Protein 1Q8C (pdb70)

Structure (mmCIF, N/CA/C/O backbone):
data_1Q8C
#
_entry.id   1Q8C
#
_cell.length_a   41.401
_cell.length_b   41.401
_cell.length_c   99.008
_cell.angle_alpha   90.00
_cell.angle_beta   90.00
_cell.angle_gamma   90.00
#
_symmetry.space_group_name_H-M   'P 41'
#
loop_
_entity.id
_entity.type
_entity.pdbx_description
1 polymer 'Hypothetical protein MG027'
2 non-polymer 'IODIDE ION'
3 non-polymer 'CHLORIDE ION'
4 non-polymer 'SODIUM ION'
5 water water
#
loop_
_atom_site.group_PDB
_atom_site.id
_atom_site.type_symbol
_atom_site.label_atom_id
_atom_site.label_alt_id
_atom_site.label_comp_id
_atom_site.label_asym_id
_atom_site.label_entity_id
_atom_site.label_seq_id
_atom_site.pdbx_PDB_ins_code
_atom_site.Cartn_x
_atom_site.Cartn_y
_atom_site.Cartn_z
_atom_site.occupancy
_atom_site.B_iso_or_equiv
_atom_site.auth_seq_id
_atom_site.auth_comp_id
_atom_site.auth_asym_id
_atom_site.auth_atom_id
_atom_site.pdbx_PDB_model_num
ATOM 1 N N . LEU A 1 12 ? 35.549 -8.274 67.301 1.00 44.87 12 LEU A N 1
ATOM 2 C CA . LEU A 1 12 ? 34.281 -7.666 67.776 1.00 44.44 12 LEU A CA 1
ATOM 3 C C . LEU A 1 12 ? 34.109 -6.336 67.060 1.00 44.39 12 LEU A C 1
ATOM 4 O O . LEU A 1 12 ? 35.076 -5.723 66.676 1.00 44.10 12 LEU A O 1
ATOM 9 N N . THR A 1 13 ? 32.865 -5.910 66.890 1.00 44.27 13 THR A N 1
ATOM 10 C CA . THR A 1 13 ? 32.531 -4.646 66.243 1.00 44.15 13 THR A CA 1
ATOM 11 C C . THR A 1 13 ? 32.524 -3.581 67.333 1.00 43.81 13 THR A C 1
ATOM 12 O O . THR A 1 13 ? 32.376 -3.922 68.499 1.00 43.62 13 THR A O 1
ATOM 16 N N . ARG A 1 14 ? 32.661 -2.306 66.963 1.00 43.65 14 ARG A N 1
ATOM 17 C CA . ARG A 1 14 ? 32.576 -1.216 67.937 1.00 43.49 14 ARG A CA 1
ATOM 18 C C . ARG A 1 14 ? 31.237 -1.259 68.702 1.00 43.47 14 ARG A C 1
ATOM 19 O O . ARG A 1 14 ? 31.182 -0.936 69.887 1.00 43.25 14 ARG A O 1
ATOM 27 N N . THR A 1 15 ? 30.165 -1.662 68.020 1.00 43.37 15 THR A N 1
ATOM 28 C CA . THR A 1 15 ? 28.850 -1.796 68.651 1.00 43.38 15 THR A CA 1
ATOM 29 C C . THR A 1 15 ? 28.865 -2.829 69.774 1.00 43.70 15 THR A C 1
ATOM 30 O O . THR A 1 15 ? 28.395 -2.545 70.877 1.00 43.96 15 THR A O 1
ATOM 34 N N . GLN A 1 16 ? 29.402 -4.015 69.496 1.00 43.63 16 GLN A N 1
ATOM 35 C CA . GLN A 1 16 ? 29.535 -5.057 70.517 1.00 43.83 16 GLN A CA 1
ATOM 36 C C . GLN A 1 16 ? 30.349 -4.572 71.735 1.00 44.13 16 GLN A C 1
ATOM 37 O O . GLN A 1 16 ? 30.016 -4.880 72.869 1.00 43.98 16 GLN A O 1
ATOM 43 N N . ARG A 1 17 ? 31.397 -3.792 71.484 1.00 44.18 17 ARG A N 1
ATOM 44 C CA . ARG A 1 17 ? 32.245 -3.239 72.544 1.00 44.37 17 ARG A CA 1
ATOM 45 C C . ARG A 1 17 ? 31.516 -2.220 73.400 1.00 44.09 17 ARG A C 1
ATOM 46 O O . ARG A 1 17 ? 31.710 -2.158 74.605 1.00 44.48 17 ARG A O 1
ATOM 54 N N . ARG A 1 18 ? 30.705 -1.399 72.753 1.00 44.00 18 ARG A N 1
ATOM 55 C CA . ARG A 1 18 ? 29.809 -0.502 73.446 1.00 43.59 18 ARG A CA 1
ATOM 56 C C . ARG A 1 18 ? 28.815 -1.279 74.317 1.00 43.50 18 ARG A C 1
ATOM 57 O O . ARG A 1 18 ? 28.599 -0.923 75.466 1.00 43.93 18 ARG A O 1
ATOM 65 N N . ILE A 1 19 ? 28.224 -2.347 73.794 1.00 43.36 19 ILE A N 1
ATOM 66 C CA . ILE A 1 19 ? 27.280 -3.175 74.573 1.00 43.42 19 ILE A CA 1
ATOM 67 C C . ILE A 1 19 ? 27.945 -3.707 75.851 1.00 43.27 19 ILE A C 1
ATOM 68 O O . ILE A 1 19 ? 27.353 -3.678 76.927 1.00 42.37 19 ILE A O 1
ATOM 73 N N . ALA A 1 20 ? 29.203 -4.138 75.741 1.00 43.20 20 ALA A N 1
ATOM 74 C CA . ALA A 1 20 ? 29.958 -4.610 76.899 1.00 43.45 20 ALA A CA 1
ATOM 75 C C . ALA A 1 20 ? 30.116 -3.546 78.000 1.00 43.46 20 ALA A C 1
ATOM 76 O O . ALA A 1 20 ? 30.063 -3.862 79.180 1.00 43.92 20 ALA A O 1
ATOM 78 N N . VAL A 1 21 ? 30.295 -2.287 77.627 1.00 43.67 21 VAL A N 1
ATOM 79 C CA . VAL A 1 21 ? 30.408 -1.214 78.607 1.00 43.41 21 VAL A CA 1
ATOM 80 C C . VAL A 1 21 ? 29.039 -0.953 79.245 1.00 43.78 21 VAL A C 1
ATOM 81 O O . VAL A 1 21 ? 28.902 -0.850 80.471 1.00 43.83 21 VAL A O 1
ATOM 85 N N . VAL A 1 22 ? 28.009 -0.885 78.411 1.00 43.41 22 VAL A N 1
ATOM 86 C CA . VAL A 1 22 ? 26.648 -0.672 78.889 1.00 43.33 22 VAL A CA 1
ATOM 87 C C . VAL A 1 22 ? 26.235 -1.716 79.936 1.00 43.42 22 VAL A C 1
ATOM 88 O O . VAL A 1 22 ? 25.696 -1.388 81.001 1.00 43.60 22 VAL A O 1
ATOM 92 N N . GLU A 1 23 ? 26.477 -2.980 79.635 1.00 43.51 23 GLU A N 1
ATOM 93 C CA . GLU A 1 23 ? 26.096 -4.055 80.544 1.00 44.21 23 GLU A CA 1
ATOM 94 C C . GLU A 1 23 ? 26.862 -3.915 81.855 1.00 43.84 23 GLU A C 1
ATOM 95 O O . GLU A 1 23 ? 26.305 -4.113 82.925 1.00 43.80 23 GLU A O 1
ATOM 101 N N . PHE A 1 24 ? 28.131 -3.536 81.750 1.00 43.71 24 PHE A N 1
ATOM 102 C CA . PHE A 1 24 ? 28.973 -3.314 82.926 1.00 43.59 24 PHE A CA 1
ATOM 103 C C . PHE A 1 24 ? 28.416 -2.194 83.828 1.00 43.89 24 PHE A C 1
ATOM 104 O O . PHE A 1 24 ? 28.200 -2.386 85.028 1.00 43.83 24 PHE A O 1
ATOM 112 N N . ILE A 1 25 ? 28.187 -1.030 83.222 1.00 44.03 25 ILE A N 1
ATOM 113 C CA . ILE A 1 25 ? 27.678 0.141 83.915 1.00 44.1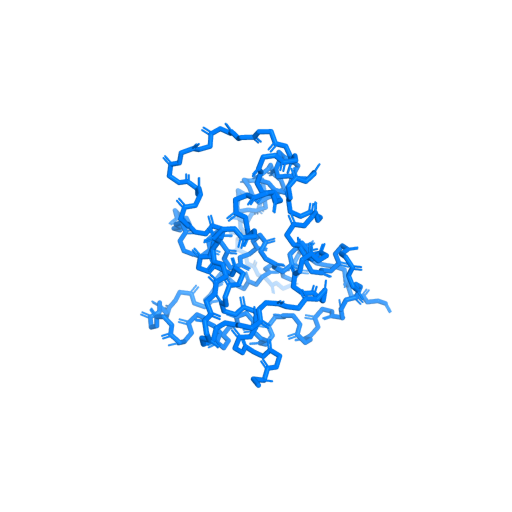4 25 ILE A CA 1
ATOM 114 C C . ILE A 1 25 ? 26.362 -0.276 84.585 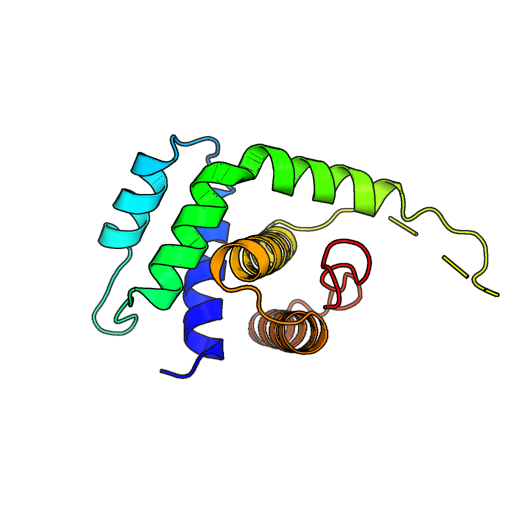1.00 44.06 25 ILE A C 1
ATOM 115 O O . ILE A 1 25 ? 26.184 -0.072 85.779 1.00 44.40 25 ILE A O 1
ATOM 120 N N . PHE A 1 26 ? 25.482 -0.915 83.815 1.00 43.82 26 PHE A N 1
ATOM 121 C CA . PHE A 1 26 ? 24.187 -1.396 84.297 1.00 43.84 26 PHE A CA 1
ATOM 122 C C . PHE A 1 26 ? 24.289 -2.182 85.596 1.00 43.95 26 PHE A C 1
ATOM 123 O O . PHE A 1 26 ? 23.474 -1.983 86.500 1.00 43.34 26 PHE A O 1
ATOM 131 N N . SER A 1 27 ? 25.267 -3.092 85.656 1.00 44.04 27 SER A N 1
ATOM 132 C CA . SER A 1 27 ? 25.447 -3.985 86.796 1.00 44.01 27 SER A CA 1
ATOM 133 C C . SER A 1 27 ? 25.898 -3.231 88.030 1.00 44.19 27 SER A C 1
ATOM 134 O O . SER A 1 27 ? 25.684 -3.701 89.148 1.00 44.44 27 SER A O 1
ATOM 137 N N . LEU A 1 28 ? 26.522 -2.073 87.817 1.00 44.00 28 LEU A N 1
ATOM 138 C CA . LEU A 1 28 ? 27.009 -1.206 88.880 1.00 44.00 28 LEU A CA 1
ATOM 139 C C . LEU A 1 28 ? 25.945 -0.257 89.423 1.00 44.28 28 LEU A C 1
ATOM 140 O O . LEU A 1 28 ? 26.017 0.151 90.592 1.00 43.54 28 LEU A O 1
ATOM 145 N N . LEU A 1 29 ? 24.959 0.117 88.603 1.00 44.25 29 LEU A N 1
ATOM 146 C CA . LEU A 1 29 ? 23.997 1.127 89.057 1.00 44.28 29 LEU A CA 1
ATOM 147 C C . LEU A 1 29 ? 23.114 0.676 90.215 1.00 44.09 29 LEU A C 1
ATOM 148 O O . LEU A 1 29 ? 22.501 1.504 90.863 1.00 44.47 29 LEU A O 1
ATOM 153 N N . PHE A 1 30 ? 23.078 -0.623 90.489 1.00 44.12 30 PHE A N 1
ATOM 154 C CA . PHE A 1 30 ? 22.307 -1.173 91.592 1.00 44.37 30 PHE A CA 1
ATOM 155 C C . PHE A 1 30 ? 22.982 -0.964 92.953 1.00 44.48 30 PHE A C 1
ATOM 156 O O . PHE A 1 30 ? 22.334 -1.082 93.988 1.00 44.70 30 PHE A O 1
ATOM 164 N N . PHE A 1 31 ? 24.279 -0.669 92.942 1.00 44.81 31 PHE A N 1
ATOM 165 C CA . PHE A 1 31 ? 25.122 -0.654 94.138 1.00 45.14 31 PHE A CA 1
ATOM 166 C C . PHE A 1 31 ? 26.064 0.556 94.224 1.00 45.72 31 PHE A C 1
ATOM 167 O O . PHE A 1 31 ? 27.214 0.441 94.702 1.00 46.17 31 PHE A O 1
ATOM 175 N N . LEU A 1 32 ? 25.625 1.716 93.761 1.00 45.89 32 LEU A N 1
ATOM 176 C CA . LEU A 1 32 ? 26.555 2.843 93.743 1.00 46.12 32 LEU A CA 1
ATOM 177 C C . LEU A 1 32 ? 26.576 3.518 95.119 1.00 45.86 32 LEU A C 1
ATOM 178 O O . LEU A 1 32 ? 25.677 3.284 95.928 1.00 46.29 32 LEU A O 1
ATOM 183 N N . PRO A 1 33 ? 27.594 4.318 95.439 1.00 45.48 33 PRO A N 1
ATOM 184 C CA . PRO A 1 33 ? 28.753 4.678 94.615 1.00 45.14 33 PRO A CA 1
ATOM 185 C C . PRO A 1 33 ? 29.955 3.822 94.967 1.00 44.79 33 PRO A C 1
ATOM 186 O O . PRO A 1 33 ? 29.992 3.276 96.076 1.00 44.17 33 PRO A O 1
ATOM 190 N N . LYS A 1 34 ? 30.911 3.727 94.040 1.00 44.33 34 LYS A N 1
ATOM 191 C CA . LYS A 1 34 ? 32.181 3.043 94.254 1.00 43.87 34 LYS A CA 1
ATOM 192 C C . LYS A 1 34 ? 33.248 4.041 93.884 1.00 43.58 34 LYS A C 1
ATOM 193 O O . LYS A 1 34 ? 33.011 4.897 93.038 1.00 43.40 34 LYS A O 1
ATOM 199 N N . GLU A 1 35 ? 34.432 3.922 94.475 1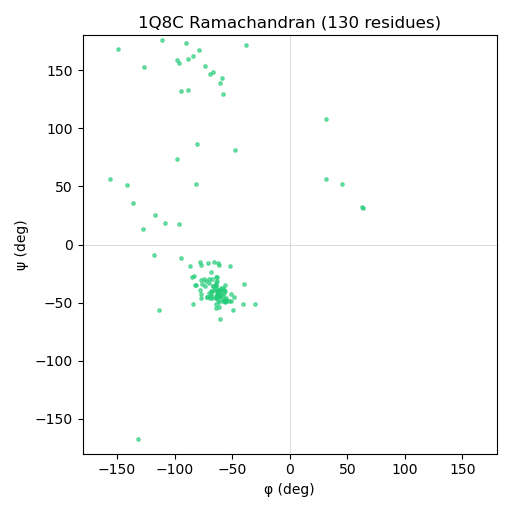.00 43.48 35 GLU A N 1
ATOM 200 C CA . GLU A 1 35 ? 35.531 4.811 94.120 1.00 43.58 35 GLU A CA 1
ATOM 201 C C . GLU A 1 35 ? 35.973 4.538 92.667 1.00 43.16 35 GLU A C 1
ATOM 202 O O . GLU A 1 35 ? 35.893 3.409 92.187 1.00 42.75 35 GLU A O 1
ATOM 208 N N . ALA A 1 36 ? 36.436 5.587 91.988 1.00 43.09 36 ALA A N 1
ATOM 209 C CA . ALA A 1 36 ? 36.832 5.527 90.576 1.00 43.21 36 ALA A CA 1
ATOM 210 C C . ALA A 1 36 ? 37.797 4.399 90.227 1.00 43.08 36 ALA A C 1
ATOM 211 O O . ALA A 1 36 ? 37.571 3.666 89.253 1.00 42.46 36 ALA A O 1
ATOM 213 N N . GLU A 1 37 ? 38.869 4.243 91.004 1.00 42.78 37 GLU A N 1
ATOM 214 C CA . GLU A 1 37 ? 39.845 3.209 90.679 1.00 43.53 37 GLU A CA 1
ATOM 215 C C . GLU A 1 37 ? 39.280 1.810 90.936 1.00 43.37 37 GLU A C 1
ATOM 216 O O . GLU A 1 37 ? 39.609 0.873 90.236 1.00 43.48 37 GLU A O 1
ATOM 222 N N . VAL A 1 38 ? 38.377 1.699 91.900 1.00 43.30 38 VAL A N 1
ATOM 223 C CA . VAL A 1 38 ? 37.682 0.450 92.159 1.00 42.83 38 VAL A CA 1
ATOM 224 C C . VAL A 1 38 ? 36.851 0.002 90.939 1.00 42.76 38 VAL A C 1
ATOM 225 O O . VAL A 1 38 ? 36.919 -1.156 90.570 1.00 42.11 38 VAL A O 1
ATOM 229 N N . ILE A 1 39 ? 36.113 0.914 90.303 1.00 42.93 39 ILE A N 1
ATOM 230 C CA . ILE A 1 39 ? 35.306 0.581 89.133 1.00 43.24 39 ILE A CA 1
ATOM 231 C C . ILE A 1 39 ? 36.199 0.146 87.970 1.00 43.65 39 ILE A C 1
ATOM 232 O O . ILE A 1 39 ? 35.909 -0.845 87.280 1.00 43.74 39 ILE A O 1
ATOM 237 N N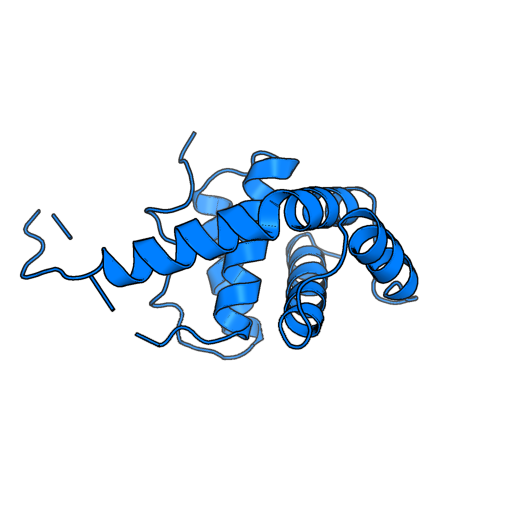 . GLN A 1 40 ? 37.265 0.921 87.749 1.00 43.69 40 GLN A N 1
ATOM 238 C CA . GLN A 1 40 ? 38.297 0.600 86.769 1.00 43.80 40 GLN A CA 1
ATOM 239 C C . GLN A 1 40 ? 38.887 -0.798 87.029 1.00 44.11 40 GLN A C 1
ATOM 240 O O . GLN A 1 40 ? 39.029 -1.551 86.092 1.00 45.08 40 GLN A O 1
ATOM 246 N N . ALA A 1 41 ? 39.223 -1.157 88.275 1.00 44.52 41 ALA A N 1
ATOM 247 C CA . ALA A 1 41 ? 39.698 -2.525 88.586 1.00 44.12 41 ALA A CA 1
ATOM 248 C C . ALA A 1 41 ? 38.600 -3.603 88.477 1.00 44.06 41 ALA A C 1
ATOM 249 O O . ALA A 1 41 ? 38.901 -4.741 88.092 1.00 43.84 41 ALA A O 1
ATOM 251 N N . ASP A 1 42 ? 37.344 -3.256 88.795 1.00 43.68 42 ASP A N 1
ATOM 252 C CA . ASP A 1 42 ? 36.189 -4.164 88.623 1.00 43.71 42 ASP A CA 1
ATOM 253 C C . ASP A 1 42 ? 36.015 -4.510 87.124 1.00 43.46 42 ASP A C 1
ATOM 254 O O . ASP A 1 42 ? 35.675 -5.636 86.777 1.00 43.35 42 ASP A O 1
ATOM 259 N N . PHE A 1 43 ? 36.231 -3.517 86.263 1.00 43.45 43 PHE A N 1
ATOM 260 C CA . PHE A 1 43 ? 36.186 -3.694 84.808 1.00 43.90 43 PHE A CA 1
ATOM 261 C C . PHE A 1 43 ? 37.195 -4.712 84.337 1.00 44.03 43 PHE A C 1
ATOM 262 O O . PHE A 1 43 ? 36.884 -5.491 83.464 1.00 44.97 43 PHE A O 1
ATOM 270 N N . LEU A 1 44 ? 38.396 -4.721 84.906 1.00 44.08 44 LEU A N 1
ATOM 271 C CA . LEU A 1 44 ? 39.355 -5.760 84.579 1.00 44.07 44 LEU A CA 1
ATOM 272 C C . LEU A 1 44 ? 38.869 -7.173 84.931 1.00 44.07 44 LEU A C 1
ATOM 273 O O . LEU A 1 44 ? 39.084 -8.096 84.134 1.00 44.23 44 LEU A O 1
ATOM 278 N N . GLU A 1 45 ? 38.238 -7.351 86.101 1.00 43.63 45 GLU A N 1
ATOM 279 C CA . GLU A 1 45 ? 37.717 -8.670 86.525 1.00 43.73 45 GLU A CA 1
ATOM 280 C C . GLU A 1 45 ? 36.497 -9.111 85.719 1.00 43.65 45 GLU A C 1
ATOM 281 O O . GLU A 1 45 ? 36.095 -10.281 85.774 1.00 43.39 45 GLU A O 1
ATOM 287 N N . TYR A 1 46 ? 35.903 -8.145 85.024 1.00 43.48 46 TYR A N 1
ATOM 288 C CA . TYR A 1 46 ? 34.732 -8.328 84.167 1.00 43.50 46 TYR A CA 1
ATOM 289 C C . TYR A 1 46 ? 35.102 -8.958 82.807 1.00 43.42 46 TYR A C 1
ATOM 290 O O . TYR A 1 46 ? 34.232 -9.401 82.074 1.00 43.46 46 TYR A O 1
ATOM 299 N N . ASP A 1 47 ? 36.395 -8.957 82.483 1.00 43.16 47 ASP A N 1
ATOM 300 C CA . ASP A 1 47 ? 36.914 -9.439 81.210 1.00 43.43 47 ASP A CA 1
ATOM 301 C C . ASP A 1 47 ? 36.775 -10.950 81.108 1.00 43.37 47 ASP A C 1
ATOM 302 O O . ASP A 1 47 ? 36.868 -11.661 82.119 1.00 43.55 47 ASP A O 1
ATOM 307 N N . THR A 1 48 ? 36.541 -11.410 79.877 1.00 43.76 48 THR A N 1
ATOM 308 C CA . THR A 1 48 ? 36.430 -12.827 79.523 1.00 43.55 48 THR A CA 1
ATOM 309 C C . THR A 1 48 ? 36.900 -13.090 78.100 1.00 43.66 48 THR A C 1
ATOM 310 O O . THR A 1 48 ? 37.083 -12.182 77.312 1.00 43.59 48 THR A O 1
ATOM 314 N N . LYS A 1 49 ? 37.055 -14.373 77.797 1.00 43.86 49 LYS A N 1
ATOM 315 C CA . LYS A 1 49 ? 37.352 -14.887 76.474 1.00 44.01 49 LYS A CA 1
ATOM 316 C C . LYS A 1 49 ? 36.562 -14.145 75.397 1.00 44.08 49 LYS A C 1
ATOM 317 O O . LYS A 1 49 ? 37.133 -13.657 74.425 1.00 44.39 49 LYS A O 1
ATOM 323 N N . GLU A 1 50 ? 35.255 -14.028 75.575 1.00 44.03 50 GLU A N 1
ATOM 324 C CA . GLU A 1 50 ? 34.411 -13.393 74.567 1.00 44.43 50 GLU A CA 1
ATOM 325 C C . GLU A 1 50 ? 34.518 -11.875 74.504 1.00 44.47 50 GLU A C 1
ATOM 326 O O . GLU A 1 50 ? 34.333 -11.289 73.440 1.00 44.08 50 GLU A O 1
ATOM 332 N N . ARG A 1 51 ? 34.811 -11.236 75.644 1.00 44.41 51 ARG A N 1
ATOM 333 C CA . ARG A 1 51 ? 34.789 -9.762 75.682 1.00 44.32 51 ARG A CA 1
ATOM 334 C C . ARG A 1 51 ? 36.083 -9.140 75.159 1.00 44.20 51 ARG A C 1
ATOM 335 O O . ARG A 1 51 ? 36.055 -8.084 74.517 1.00 44.44 51 ARG A O 1
ATOM 343 N N . GLN A 1 52 ? 37.209 -9.798 75.415 1.00 44.01 52 GLN A N 1
ATOM 344 C CA . GLN A 1 52 ? 38.492 -9.349 74.901 1.00 43.99 52 GLN A CA 1
ATOM 345 C C . GLN A 1 52 ? 38.604 -7.845 75.111 1.00 43.80 52 GLN A C 1
ATOM 346 O O . GLN A 1 52 ? 38.872 -7.106 74.168 1.00 43.30 52 GLN A O 1
ATOM 352 N N . LEU A 1 53 ? 38.374 -7.397 76.346 1.00 43.40 53 LEU A N 1
ATOM 353 C CA . LEU A 1 53 ? 38.269 -5.973 76.634 1.00 43.70 53 LEU A CA 1
ATOM 354 C C . LEU A 1 53 ? 39.520 -5.252 76.227 1.00 43.80 53 LEU A C 1
ATOM 355 O O . LEU A 1 53 ? 40.593 -5.643 76.653 1.00 43.84 53 LEU A O 1
ATOM 360 N N . ASN A 1 54 ? 39.387 -4.167 75.462 1.00 43.57 54 ASN A N 1
ATOM 361 C CA . ASN A 1 54 ? 40.553 -3.449 74.954 1.00 43.70 54 ASN A CA 1
ATOM 362 C C . ASN A 1 54 ? 40.702 -2.075 75.594 1.00 43.77 54 ASN A C 1
ATOM 363 O O . ASN A 1 54 ? 39.860 -1.661 76.415 1.00 43.51 54 ASN A O 1
ATOM 368 N N . GLU A 1 55 ? 41.782 -1.382 75.255 1.00 43.45 55 GLU A N 1
ATOM 369 C CA . GLU A 1 55 ? 42.046 -0.069 75.833 1.00 43.72 55 GLU A CA 1
ATOM 370 C C . GLU A 1 55 ? 40.964 0.958 75.435 1.00 43.50 55 GLU A C 1
ATOM 371 O O . GLU A 1 55 ? 40.645 1.821 76.226 1.00 43.48 55 GLU A O 1
ATOM 377 N N . TRP A 1 56 ? 40.375 0.839 74.249 1.00 43.34 56 TRP A N 1
ATOM 378 C CA . TRP A 1 56 ? 39.307 1.757 73.830 1.00 43.52 56 TRP A CA 1
ATOM 379 C C . TRP A 1 56 ? 38.137 1.740 74.857 1.00 43.61 56 TRP A C 1
ATOM 380 O O . TRP A 1 56 ? 37.682 2.771 75.303 1.00 43.41 56 TRP A O 1
ATOM 391 N N . GLN A 1 57 ? 37.691 0.553 75.244 1.00 43.49 57 GLN A N 1
ATOM 392 C CA . GLN A 1 57 ? 36.601 0.360 76.205 1.00 43.50 57 GLN A CA 1
ATOM 393 C C . GLN A 1 57 ? 36.992 0.810 77.639 1.00 43.70 57 GLN A C 1
ATOM 394 O O . GLN A 1 57 ? 36.184 1.371 78.369 1.00 44.03 57 GLN A O 1
ATOM 400 N N . LYS A 1 58 ? 38.228 0.514 78.023 1.00 43.64 58 LYS A N 1
ATOM 401 C CA . LYS A 1 58 ? 38.781 0.878 79.326 1.00 44.03 58 LYS A CA 1
ATOM 402 C C . LYS A 1 58 ? 38.877 2.384 79.493 1.00 43.93 58 LYS A C 1
ATOM 403 O O . LYS A 1 58 ? 38.813 2.891 80.620 1.00 44.32 58 LYS A O 1
ATOM 409 N N . LEU A 1 59 ? 39.025 3.104 78.386 1.00 43.68 59 LEU A N 1
ATOM 410 C CA . LEU A 1 59 ? 39.093 4.570 78.473 1.00 43.94 59 LEU A CA 1
ATOM 411 C C . LEU A 1 59 ? 37.684 5.138 78.702 1.00 43.93 59 LEU A C 1
ATOM 412 O O . LEU A 1 59 ? 37.536 6.133 79.396 1.00 43.87 59 LEU A O 1
ATOM 417 N N . ILE A 1 60 ? 36.664 4.501 78.135 1.00 43.56 60 ILE A N 1
ATOM 418 C CA . ILE A 1 60 ? 35.262 4.899 78.369 1.00 43.56 60 ILE A CA 1
ATOM 419 C C . ILE A 1 60 ? 34.905 4.693 79.848 1.00 43.70 60 ILE A C 1
ATOM 420 O O . ILE A 1 60 ? 34.301 5.553 80.476 1.00 44.20 60 ILE A O 1
ATOM 425 N N . VAL A 1 61 ? 35.274 3.539 80.388 1.00 43.86 61 VAL A N 1
ATOM 426 C CA . VAL A 1 61 ? 34.960 3.183 81.766 1.00 43.85 61 VAL A CA 1
ATOM 427 C C . VAL A 1 61 ? 35.706 4.072 82.761 1.00 43.63 61 VAL A C 1
ATOM 428 O O . VAL A 1 61 ? 35.237 4.332 83.863 1.00 43.62 61 VAL A O 1
ATOM 432 N N . LYS A 1 62 ? 36.867 4.539 82.352 1.00 43.72 62 LYS A N 1
ATOM 433 C CA . LYS A 1 62 ? 37.663 5.442 83.141 1.00 44.07 62 LYS A CA 1
ATOM 434 C C . LYS A 1 62 ? 36.969 6.821 83.211 1.00 43.94 62 LYS A C 1
ATOM 435 O O . LYS A 1 62 ? 36.878 7.409 84.283 1.00 44.42 62 LYS A O 1
ATOM 441 N N . ALA A 1 63 ? 36.493 7.325 82.081 1.00 43.54 63 ALA A N 1
ATOM 442 C CA . ALA A 1 63 ? 35.765 8.588 82.038 1.00 43.04 63 ALA A CA 1
ATOM 443 C C . ALA A 1 63 ? 34.478 8.482 82.871 1.00 42.94 63 ALA A C 1
ATOM 444 O O . ALA A 1 63 ? 34.140 9.403 83.626 1.00 42.52 63 ALA A O 1
ATOM 446 N N . PHE A 1 64 ? 33.779 7.353 82.734 1.00 42.83 64 PHE A N 1
ATOM 447 C CA . PHE A 1 64 ? 32.568 7.039 83.514 1.00 43.07 64 PHE A CA 1
ATOM 448 C C . PHE A 1 64 ? 32.844 7.059 85.033 1.00 43.26 64 PHE A C 1
ATOM 449 O O . PHE A 1 64 ? 32.084 7.640 85.806 1.00 42.80 64 PHE A O 1
ATOM 457 N N . SER A 1 65 ? 33.930 6.385 85.438 1.00 43.42 65 SER A N 1
ATOM 458 C CA . SER A 1 65 ? 34.291 6.232 86.846 1.00 43.32 65 SER A CA 1
ATOM 459 C C . SER A 1 65 ? 34.594 7.571 87.507 1.00 43.34 65 SER A C 1
ATOM 460 O O . SER A 1 65 ? 34.347 7.746 88.685 1.00 43.20 65 SER A O 1
ATOM 463 N N . GLU A 1 66 ? 35.110 8.507 86.734 1.00 43.36 66 GLU A N 1
ATOM 464 C CA . GLU A 1 66 ? 35.561 9.774 87.250 1.00 43.68 66 GLU A CA 1
ATOM 465 C C . GLU A 1 66 ? 34.504 10.885 87.157 1.00 43.63 66 GLU A C 1
ATOM 466 O O . GLU A 1 66 ? 34.642 11.933 87.797 1.00 43.24 66 GLU A O 1
ATOM 472 N N . ASN A 1 67 ? 33.423 10.639 86.423 1.00 43.54 67 ASN A N 1
ATOM 473 C CA . ASN A 1 67 ? 32.412 11.667 86.218 1.00 43.76 67 ASN A CA 1
ATOM 474 C C . ASN A 1 67 ? 31.002 11.231 86.558 1.00 43.94 67 ASN A C 1
ATOM 475 O O . ASN A 1 67 ? 30.056 11.914 86.212 1.00 43.66 67 ASN A O 1
ATOM 480 N N . ILE A 1 68 ? 30.843 10.106 87.244 1.00 44.47 68 ILE A N 1
ATOM 481 C CA . ILE A 1 68 ? 29.503 9.551 87.403 1.00 44.81 68 ILE A CA 1
ATOM 482 C C . ILE A 1 68 ? 28.546 10.503 88.166 1.00 44.55 68 ILE A C 1
ATOM 483 O O . ILE A 1 68 ? 27.385 10.663 87.782 1.00 44.44 68 ILE A O 1
ATOM 488 N N . PHE A 1 69 ? 29.040 11.168 89.205 1.00 44.24 69 PHE A N 1
ATOM 489 C CA . PHE A 1 69 ? 28.206 12.109 89.939 1.00 43.92 69 PHE A CA 1
ATOM 490 C C . PHE A 1 69 ? 27.657 13.218 89.028 1.00 43.72 69 PHE A C 1
ATOM 491 O O . PHE A 1 69 ? 26.481 13.549 89.106 1.00 43.33 69 PHE A O 1
ATOM 499 N N . SER A 1 70 ? 28.490 13.778 88.161 1.00 43.50 70 SER A N 1
ATOM 500 C CA . SER A 1 70 ? 28.049 14.859 87.279 1.00 43.74 70 SER A CA 1
ATOM 501 C C . SER A 1 70 ? 27.127 14.375 86.179 1.00 43.71 70 SER A C 1
ATOM 502 O O . SER A 1 70 ? 26.131 15.014 85.879 1.00 43.47 70 SER A O 1
ATOM 505 N N . PHE A 1 71 ? 27.502 13.272 85.541 1.00 43.70 71 PHE A N 1
ATOM 506 C CA . PHE A 1 71 ? 26.676 12.672 84.495 1.00 43.79 71 PHE A CA 1
ATOM 507 C C . PHE A 1 71 ? 25.279 12.364 85.050 1.00 43.93 71 PHE A C 1
ATOM 508 O O . PHE A 1 71 ? 24.277 12.720 84.452 1.00 44.04 71 PHE A O 1
ATOM 516 N N . GLN A 1 72 ? 25.219 11.728 86.211 1.00 44.21 72 GLN A N 1
ATOM 517 C CA . GLN A 1 72 ? 23.942 11.374 86.823 1.00 44.53 72 GLN A CA 1
ATOM 518 C C . GLN A 1 72 ? 23.109 12.620 87.102 1.00 44.48 72 GLN A C 1
ATOM 519 O O . GLN A 1 72 ? 21.902 12.607 86.921 1.00 44.81 72 GLN A O 1
ATOM 525 N N . LYS A 1 73 ? 23.757 13.693 87.543 1.00 44.38 73 LYS A N 1
ATOM 526 C CA . LYS A 1 73 ? 23.076 14.966 87.749 1.00 44.31 73 LYS A CA 1
ATOM 527 C C . LYS A 1 73 ? 22.542 15.533 86.439 1.00 44.33 73 LYS A C 1
ATOM 528 O O . LYS A 1 73 ? 21.351 15.836 86.343 1.00 44.61 73 LYS A O 1
ATOM 534 N N . LYS A 1 74 ? 23.413 15.684 85.442 1.00 44.23 74 LYS A N 1
ATOM 535 C CA . LYS A 1 74 ? 23.017 16.215 84.131 1.00 44.31 74 LYS A CA 1
ATOM 536 C C . LYS A 1 74 ? 21.807 15.479 83.563 1.00 44.42 74 LYS A C 1
ATOM 537 O O . LYS A 1 74 ? 20.895 16.095 83.018 1.00 44.75 74 LYS A O 1
ATOM 543 N N . ILE A 1 75 ? 21.810 14.159 83.694 1.00 44.66 75 ILE A N 1
ATOM 544 C CA . ILE A 1 75 ? 20.661 13.350 83.315 1.00 44.71 75 ILE A CA 1
ATOM 545 C C . ILE A 1 75 ? 19.433 13.762 84.145 1.00 44.83 75 ILE A C 1
ATOM 546 O O . ILE A 1 75 ? 18.462 14.262 83.596 1.00 44.98 75 ILE A O 1
ATOM 551 N N . GLU A 1 76 ? 19.489 13.557 85.460 1.00 44.88 76 GLU A N 1
ATOM 552 C CA . GLU A 1 76 ? 18.438 13.980 86.391 1.00 44.95 76 GLU A CA 1
ATOM 553 C C . GLU A 1 76 ? 17.707 15.238 85.911 1.00 44.95 76 GLU A C 1
ATOM 554 O O . GLU A 1 76 ? 16.471 15.263 85.825 1.00 45.36 76 GLU A O 1
ATOM 560 N N . GLU A 1 77 ? 18.474 16.274 85.577 1.00 44.84 77 GLU A N 1
ATOM 561 C CA . GLU A 1 77 ? 17.912 17.598 85.286 1.00 44.64 77 GLU A CA 1
ATOM 562 C C . GLU A 1 77 ? 17.467 17.827 83.835 1.00 44.48 77 GLU A C 1
AT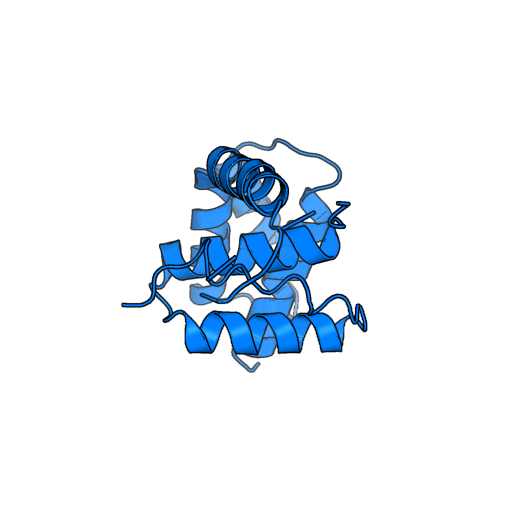OM 563 O O . GLU A 1 77 ? 16.712 18.765 83.562 1.00 44.27 77 GLU A O 1
ATOM 569 N N . GLN A 1 78 ? 17.950 17.008 82.905 1.00 44.26 78 GLN A N 1
ATOM 570 C CA . GLN A 1 78 ? 17.547 17.153 81.517 1.00 44.30 78 GLN A CA 1
ATOM 571 C C . GLN A 1 78 ? 16.151 16.585 81.331 1.00 44.49 78 GLN A C 1
ATOM 572 O O . GLN A 1 78 ? 15.287 17.224 80.711 1.00 44.21 78 GLN A O 1
ATOM 578 N N . GLN A 1 79 ? 15.933 15.393 81.887 1.00 44.52 79 GLN A N 1
ATOM 579 C CA . GLN A 1 79 ? 14.607 14.786 81.916 1.00 44.72 79 GLN A CA 1
ATOM 580 C C . GLN A 1 79 ? 13.590 15.795 82.424 1.00 44.49 79 GLN A C 1
ATOM 581 O O . GLN A 1 79 ? 12.612 16.068 81.736 1.00 45.05 79 GLN A O 1
ATOM 587 N N . LEU A 1 80 ? 13.827 16.347 83.618 1.00 44.37 80 LEU A N 1
ATOM 588 C CA . LEU A 1 80 ? 12.917 17.346 84.207 1.00 44.45 80 LEU A CA 1
ATOM 589 C C . LEU A 1 80 ? 12.702 18.527 83.267 1.00 44.40 80 LEU A C 1
ATOM 590 O O . LEU A 1 80 ? 11.566 18.951 83.031 1.00 44.39 80 LEU A O 1
ATOM 595 N N . LYS A 1 81 ? 13.810 19.040 82.730 1.00 44.42 81 LYS A N 1
ATOM 596 C CA . LYS A 1 81 ? 13.802 20.199 81.848 1.00 44.44 81 LYS A CA 1
ATOM 597 C C . LYS A 1 81 ? 13.007 19.918 80.567 1.00 44.62 81 LYS A C 1
ATOM 598 O O . LYS A 1 81 ? 12.619 20.851 79.840 1.00 44.65 81 LYS A O 1
ATOM 604 N N . ASN A 1 82 ? 12.754 18.631 80.307 1.00 44.61 82 ASN A N 1
ATOM 605 C CA . ASN A 1 82 ? 11.815 18.224 79.267 1.00 44.74 82 ASN A CA 1
ATOM 606 C C . ASN A 1 82 ? 10.390 18.352 79.847 1.00 44.80 82 ASN A C 1
ATOM 607 O O . ASN A 1 82 ? 9.840 17.390 80.406 1.00 44.94 82 ASN A O 1
ATOM 612 N N . GLN A 1 83 ? 9.827 19.561 79.743 1.00 44.81 83 GLN A N 1
ATOM 613 C CA . GLN A 1 83 ? 8.476 19.883 80.239 1.00 44.85 83 GLN A CA 1
ATOM 614 C C . GLN A 1 83 ? 7.766 20.833 79.274 1.00 44.93 83 GLN A C 1
ATOM 615 O O . GLN A 1 83 ? 7.223 21.863 79.685 1.00 44.91 83 GLN A O 1
ATOM 621 N N . LEU A 1 84 ? 7.760 20.454 77.995 1.00 45.12 84 LEU A N 1
ATOM 622 C CA . LEU A 1 84 ? 7.298 21.313 76.899 1.00 45.14 84 LEU A CA 1
ATOM 623 C C . LEU A 1 84 ? 5.786 21.392 76.744 1.00 45.35 84 LEU A C 1
ATOM 624 O O . LEU A 1 84 ? 5.050 20.594 77.331 1.00 45.66 84 LEU A O 1
ATOM 629 N N . GLU A 1 85 ? 5.351 22.366 75.932 1.00 45.45 85 GLU A N 1
ATOM 630 C CA . GLU A 1 85 ? 3.941 22.649 75.642 1.00 45.36 85 GLU A CA 1
ATOM 631 C C . GLU A 1 85 ? 3.598 22.352 74.166 1.00 45.54 85 GLU A C 1
ATOM 632 O O . GLU A 1 85 ? 2.650 21.609 73.860 1.00 45.75 85 GLU A O 1
ATOM 638 N N . ILE A 1 86 ? 4.349 22.999 73.271 1.00 45.51 86 ILE A N 1
ATOM 639 C CA . ILE A 1 86 ? 4.258 22.810 71.812 1.00 45.31 86 ILE A CA 1
ATOM 640 C C . ILE A 1 86 ? 5.708 22.628 71.340 1.00 45.24 86 ILE A C 1
ATOM 641 O O . ILE A 1 86 ? 6.589 22.413 72.173 1.00 45.07 86 ILE A O 1
ATOM 646 N N . GLN A 1 87 ? 5.969 22.697 70.031 1.00 45.23 87 GLN A N 1
ATOM 647 C CA . GLN A 1 87 ? 7.358 22.646 69.536 1.00 45.00 87 GLN A CA 1
ATOM 648 C C . GLN A 1 87 ? 7.573 23.292 68.157 1.00 45.02 87 GLN A C 1
ATOM 649 O O . GLN A 1 87 ? 8.102 22.659 67.232 1.00 45.05 87 GLN A O 1
ATOM 655 N N . THR A 1 88 ? 7.190 24.567 68.054 1.00 44.86 88 THR A N 1
ATOM 656 C CA . THR A 1 88 ? 7.382 25.362 66.842 1.00 44.72 88 THR A CA 1
ATOM 657 C C . THR A 1 88 ? 8.488 26.406 67.061 1.00 44.74 88 THR A C 1
ATOM 658 O O . THR A 1 88 ? 9.677 26.052 67.221 1.00 44.56 88 THR A O 1
ATOM 662 N N . LYS A 1 97 ? 9.854 8.608 83.994 1.00 45.14 97 LYS A N 1
ATOM 663 C CA . LYS A 1 97 ? 10.587 7.635 84.804 1.00 45.26 97 LYS A CA 1
ATOM 664 C C . LYS A 1 97 ? 11.558 6.813 83.949 1.00 45.20 97 LYS A C 1
ATOM 665 O O . LYS A 1 97 ? 11.247 5.690 83.542 1.00 45.43 97 LYS A O 1
ATOM 671 N N . ILE A 1 98 ? 12.728 7.388 83.677 1.00 45.13 98 ILE A N 1
ATOM 672 C CA . ILE A 1 98 ? 13.794 6.703 82.932 1.00 45.02 98 ILE A CA 1
ATOM 673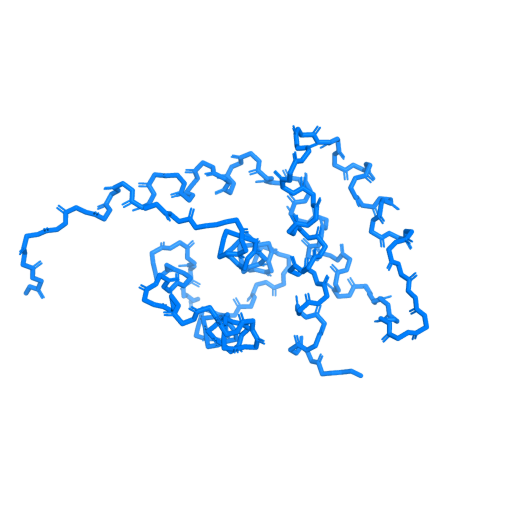 C C . ILE A 1 98 ? 14.240 5.446 83.689 1.00 44.84 98 ILE A C 1
ATOM 674 O O . ILE A 1 98 ? 14.348 5.472 84.916 1.00 44.75 98 ILE A O 1
ATOM 679 N N . ASP A 1 99 ? 14.480 4.347 82.972 1.00 44.53 99 ASP A N 1
ATOM 680 C CA . ASP A 1 99 ? 14.873 3.093 83.637 1.00 44.50 99 ASP A CA 1
ATOM 681 C C . ASP A 1 99 ? 16.402 3.001 83.774 1.00 44.08 99 ASP A C 1
ATOM 682 O O . ASP A 1 99 ? 17.123 3.859 83.273 1.00 43.70 99 ASP A O 1
ATOM 687 N N . LEU A 1 100 ? 16.888 1.986 84.478 1.00 43.87 100 LEU A N 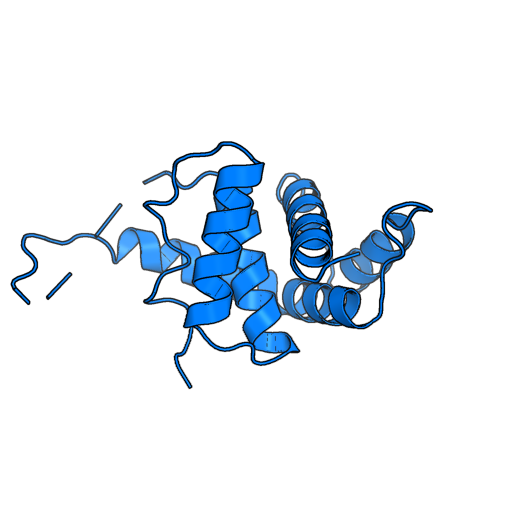1
ATOM 688 C CA . LEU A 1 100 ? 18.323 1.862 84.722 1.00 43.90 100 LEU A CA 1
ATOM 689 C C . LEU A 1 100 ? 19.133 1.348 83.541 1.00 43.73 100 LEU A C 1
ATOM 690 O O . LEU A 1 100 ? 20.304 1.675 83.419 1.00 43.95 100 LEU A O 1
ATOM 695 N N . LEU A 1 101 ? 18.545 0.513 82.697 1.00 43.78 101 LEU A N 1
ATOM 696 C CA . LEU A 1 101 ? 19.227 0.110 81.479 1.00 43.79 101 LEU A CA 1
ATOM 697 C C . LEU A 1 101 ? 19.334 1.308 80.559 1.00 43.69 101 LEU A C 1
ATOM 698 O O . LEU A 1 101 ? 20.387 1.554 80.009 1.00 43.64 101 LEU A O 1
ATOM 703 N N . THR A 1 102 ? 18.256 2.069 80.411 1.00 43.63 102 THR A N 1
ATOM 704 C CA . THR A 1 102 ? 18.278 3.257 79.554 1.00 43.61 102 THR A CA 1
ATOM 705 C C . THR A 1 102 ? 19.243 4.280 80.114 1.00 43.47 102 THR A C 1
ATOM 706 O O . THR A 1 102 ? 19.913 4.975 79.357 1.00 43.29 102 THR A O 1
ATOM 710 N N . THR A 1 103 ? 19.327 4.360 81.438 1.00 43.37 103 THR A N 1
ATOM 711 C CA . THR A 1 103 ? 20.316 5.219 82.085 1.00 43.25 103 THR A CA 1
ATOM 712 C C . THR A 1 103 ? 21.737 4.733 81.742 1.00 43.24 103 THR A C 1
ATOM 713 O O . THR A 1 103 ? 22.592 5.528 81.412 1.00 43.06 103 THR A O 1
ATOM 717 N N . ALA A 1 104 ? 21.975 3.424 81.798 1.00 43.15 104 ALA A N 1
ATOM 718 C CA . ALA A 1 104 ? 23.312 2.868 81.553 1.00 43.11 104 ALA A CA 1
ATOM 719 C C . ALA A 1 104 ? 23.751 3.147 80.119 1.00 43.04 104 ALA A C 1
ATOM 720 O O . ALA A 1 104 ? 24.923 3.414 79.856 1.00 42.23 104 ALA A O 1
ATOM 722 N N . VAL A 1 105 ? 22.788 3.075 79.198 1.00 43.24 105 VAL A N 1
ATOM 723 C CA . VAL A 1 105 ? 23.017 3.431 77.805 1.00 43.54 105 VAL A CA 1
ATOM 724 C C . VAL A 1 105 ? 23.375 4.923 77.667 1.00 43.61 105 VAL A C 1
ATOM 725 O O . VAL A 1 105 ? 24.297 5.270 76.935 1.00 43.57 105 VAL A O 1
ATOM 729 N N . VAL A 1 106 ? 22.655 5.799 78.363 1.00 43.44 106 VAL A N 1
ATOM 730 C CA . VAL A 1 106 ? 22.939 7.234 78.291 1.00 43.51 106 VAL A CA 1
ATOM 731 C C . VAL A 1 106 ? 24.305 7.557 78.949 1.00 43.45 106 VAL A C 1
ATOM 732 O O . VAL A 1 106 ? 25.070 8.341 78.424 1.00 43.55 106 VAL A O 1
ATOM 736 N N . LEU A 1 107 ? 24.606 6.969 80.093 1.00 43.38 107 LEU A N 1
ATOM 737 C CA . LEU A 1 107 ? 25.905 7.218 80.729 1.00 43.54 107 LEU A CA 1
ATOM 738 C C . LEU A 1 107 ? 27.070 6.732 79.881 1.00 43.58 107 LEU A C 1
ATOM 739 O O . LEU A 1 107 ? 28.165 7.279 79.970 1.00 44.07 107 LEU A O 1
ATOM 744 N N . CYS A 1 108 ? 26.851 5.712 79.058 1.00 43.57 108 CYS A N 1
ATOM 745 C CA . CYS A 1 108 ? 27.934 5.195 78.221 1.00 44.00 108 CYS A CA 1
ATOM 746 C C . CYS A 1 108 ? 28.264 6.211 77.138 1.00 43.93 108 CYS A C 1
ATOM 747 O O . CYS A 1 108 ? 29.427 6.461 76.858 1.00 44.19 108 CYS A O 1
ATOM 750 N N . ALA A 1 109 ? 27.223 6.809 76.557 1.00 43.97 109 ALA A N 1
ATOM 751 C CA . ALA A 1 109 ? 27.345 7.826 75.515 1.00 43.77 109 ALA A CA 1
ATOM 752 C C . ALA A 1 109 ? 28.076 9.086 75.998 1.00 43.64 109 ALA A C 1
ATOM 753 O O . ALA A 1 109 ? 28.902 9.665 75.271 1.00 43.36 109 ALA A O 1
ATOM 755 N N . LEU A 1 110 ? 27.722 9.521 77.205 1.00 43.38 110 LEU A N 1
ATOM 756 C CA . LEU A 1 110 ? 28.394 10.623 77.887 1.00 43.28 110 LEU A CA 1
ATOM 757 C C . LEU A 1 110 ? 29.849 10.279 78.155 1.00 43.28 110 LEU A C 1
ATOM 758 O O . LEU A 1 110 ? 30.735 11.106 77.975 1.00 43.15 110 LEU A O 1
ATOM 763 N N . SER A 1 111 ? 30.080 9.052 78.606 1.00 43.42 111 SER A N 1
ATOM 764 C CA . SER A 1 111 ? 31.419 8.598 78.958 1.00 43.38 111 SER A CA 1
ATOM 765 C C . SER A 1 111 ? 32.273 8.528 77.719 1.00 43.69 111 SER A C 1
ATOM 766 O O . SER A 1 111 ? 33.446 8.863 77.770 1.00 43.44 111 SER A O 1
ATOM 769 N N . GLU A 1 112 ? 31.659 8.136 76.599 1.00 44.09 112 GLU A N 1
ATOM 770 C CA . GLU A 1 112 ? 32.384 7.928 75.364 1.00 44.16 112 GLU A CA 1
ATOM 771 C C . GLU A 1 112 ? 32.700 9.243 74.690 1.00 44.39 112 GLU A C 1
ATOM 772 O O . GLU A 1 112 ? 33.766 9.413 74.110 1.00 44.15 112 GLU A O 1
ATOM 778 N N . GLN A 1 113 ? 31.768 10.179 74.728 1.00 44.54 113 GLN A N 1
ATOM 779 C CA . GLN A 1 113 ? 32.054 11.463 74.130 1.00 44.36 113 GLN A CA 1
ATOM 780 C C . GLN A 1 113 ? 33.183 12.127 74.889 1.00 44.54 113 GLN A C 1
ATOM 781 O O . GLN A 1 113 ? 34.000 12.830 74.305 1.00 44.82 113 GLN A O 1
ATOM 787 N N . LYS A 1 114 ? 33.208 11.909 76.199 1.00 44.70 114 LYS A N 1
ATOM 788 C CA . LYS A 1 114 ? 34.256 12.446 77.060 1.00 44.69 114 LYS A CA 1
ATOM 789 C C . LYS A 1 114 ? 35.618 11.803 76.761 1.00 44.33 114 LYS A C 1
ATOM 790 O O . LYS A 1 114 ? 36.617 12.484 76.641 1.00 44.46 114 LYS A O 1
ATOM 796 N N . ALA A 1 115 ? 35.659 10.482 76.636 1.00 44.24 115 ALA A N 1
ATOM 797 C CA . ALA A 1 115 ? 36.937 9.777 76.460 1.00 43.83 115 ALA A CA 1
ATOM 798 C C . ALA A 1 115 ? 37.491 9.881 75.030 1.00 43.53 115 ALA A C 1
ATOM 799 O O . ALA A 1 115 ? 38.684 10.086 74.804 1.00 42.93 115 ALA A O 1
ATOM 801 N N . HIS A 1 116 ? 36.597 9.734 74.063 1.00 43.32 116 HIS A N 1
ATOM 802 C CA . HIS A 1 116 ? 36.976 9.575 72.669 1.00 43.32 116 HIS A CA 1
ATOM 803 C C . HIS A 1 116 ? 36.486 10.684 71.740 1.00 43.18 116 HIS A C 1
ATOM 804 O O . HIS A 1 116 ? 36.885 10.734 70.591 1.00 43.39 116 HIS A O 1
ATOM 811 N N . ASN A 1 117 ? 35.622 11.559 72.241 1.00 43.23 117 ASN A N 1
ATOM 812 C CA . ASN A 1 117 ? 35.143 12.705 71.467 1.00 43.31 117 ASN A CA 1
ATOM 813 C C . ASN A 1 117 ? 34.346 12.253 70.237 1.00 43.09 117 ASN A C 1
ATOM 814 O O . ASN A 1 117 ? 34.351 12.912 69.215 1.00 42.63 117 ASN A O 1
ATOM 819 N N . THR A 1 118 ? 33.672 11.114 70.361 1.00 43.22 118 THR A N 1
ATOM 820 C CA . THR A 1 118 ? 32.861 10.587 69.285 1.00 43.84 118 THR A CA 1
ATOM 821 C C . THR A 1 118 ? 31.806 11.628 68.925 1.00 43.64 118 THR A C 1
ATOM 822 O O . THR A 1 118 ? 31.297 12.277 69.820 1.00 43.75 118 THR A O 1
ATOM 826 N N . ASP A 1 119 ? 31.458 11.786 67.645 1.00 43.96 119 ASP A N 1
ATOM 827 C CA . ASP A 1 119 ? 30.482 12.812 67.280 1.00 43.95 119 ASP A CA 1
ATOM 828 C C . ASP A 1 119 ? 29.060 12.420 67.672 1.00 43.90 119 ASP A C 1
ATOM 829 O O . ASP A 1 119 ? 28.720 11.249 67.772 1.00 43.44 119 ASP A O 1
ATOM 834 N N . LYS A 1 120 ? 28.233 13.435 67.895 1.00 43.98 120 LYS A N 1
ATOM 835 C CA . LYS A 1 120 ? 26.853 13.246 68.318 1.00 43.94 120 LYS A CA 1
ATOM 836 C C . LYS A 1 120 ? 25.997 12.293 67.459 1.00 43.87 120 LYS A C 1
ATOM 837 O O . LYS A 1 120 ? 25.332 11.419 68.015 1.00 44.10 120 LYS A O 1
ATOM 843 N N . PRO A 1 121 ? 25.985 12.439 66.131 1.00 43.66 121 PRO A N 1
ATOM 844 C CA . PRO A 1 121 ? 25.137 11.566 65.300 1.00 43.50 121 PRO A CA 1
ATOM 845 C C . PRO A 1 121 ? 25.482 10.082 65.465 1.00 43.30 121 PRO A C 1
ATOM 846 O O . PRO A 1 121 ? 24.583 9.264 65.597 1.00 42.57 121 PRO A O 1
ATOM 850 N N . LEU A 1 122 ? 26.775 9.757 65.479 1.00 43.31 122 LEU A N 1
ATOM 851 C CA . LEU A 1 122 ? 27.210 8.370 65.635 1.00 43.46 122 LEU A CA 1
ATOM 852 C C . LEU A 1 122 ? 26.786 7.800 66.991 1.00 43.57 122 LEU A C 1
ATOM 853 O O . LEU A 1 122 ? 26.325 6.664 67.050 1.00 43.68 122 LEU A O 1
ATOM 858 N N . LEU A 1 123 ? 26.944 8.591 68.057 1.00 43.74 123 LEU A N 1
ATOM 859 C CA . LEU A 1 123 ? 26.603 8.193 69.428 1.00 43.72 123 LEU A CA 1
ATOM 860 C C . LEU A 1 123 ? 25.111 7.892 69.563 1.00 43.78 123 LEU A C 1
ATOM 861 O O . LEU A 1 123 ? 24.718 6.859 70.121 1.00 43.81 123 LEU A O 1
ATOM 866 N N . ILE A 1 124 ? 24.279 8.785 69.044 1.00 43.84 124 ILE A N 1
ATOM 867 C CA . ILE A 1 124 ? 22.837 8.592 69.110 1.00 43.99 124 ILE A CA 1
ATOM 868 C C . ILE A 1 124 ? 22.407 7.353 68.321 1.00 43.94 124 ILE A C 1
ATOM 869 O O . ILE A 1 124 ? 21.710 6.501 68.856 1.00 44.52 124 ILE A O 1
ATOM 874 N N . SER A 1 125 ? 22.820 7.219 67.072 1.00 43.84 125 SER A N 1
ATOM 875 C CA . SER A 1 125 ? 22.365 6.065 66.294 1.00 43.73 125 SER A CA 1
ATOM 876 C C . SER A 1 125 ? 22.770 4.805 67.019 1.00 43.83 125 SER A C 1
ATOM 877 O O . SER A 1 125 ? 21.952 3.924 67.269 1.00 43.31 125 SER A O 1
ATOM 880 N N . GLU A 1 126 ? 24.035 4.759 67.427 1.00 44.29 126 GLU A N 1
ATOM 881 C CA . GLU A 1 126 ? 24.550 3.618 68.159 1.00 44.18 126 GLU A CA 1
ATOM 882 C C . GLU A 1 126 ? 23.743 3.340 69.424 1.00 43.97 126 GLU A C 1
ATOM 883 O O . GLU A 1 126 ? 23.497 2.206 69.765 1.00 44.09 126 GLU A O 1
ATOM 889 N N . ALA A 1 127 ? 23.337 4.379 70.127 1.00 43.76 127 ALA A N 1
ATOM 890 C CA . ALA A 1 127 ? 22.614 4.206 71.382 1.00 43.52 127 ALA A CA 1
ATOM 891 C C . ALA A 1 127 ? 21.260 3.559 71.126 1.00 43.50 127 ALA A C 1
ATOM 892 O O . ALA A 1 127 ? 20.796 2.725 71.907 1.00 43.05 127 ALA A O 1
ATOM 894 N N . LEU A 1 128 ? 20.627 3.982 70.037 1.00 43.21 128 LEU A N 1
ATOM 895 C CA . LEU A 1 128 ? 19.296 3.511 69.675 1.00 43.26 128 LEU A CA 1
ATOM 896 C C . LEU A 1 128 ? 19.398 2.082 69.187 1.00 43.31 128 LEU A C 1
ATOM 897 O O . LEU A 1 128 ? 18.483 1.283 69.379 1.00 43.17 128 LEU A O 1
ATOM 902 N N . LEU A 1 129 ? 20.536 1.774 68.579 1.00 43.47 129 LEU A N 1
ATOM 903 C CA . LEU A 1 129 ? 20.845 0.427 68.137 1.00 43.70 129 LEU A CA 1
ATOM 904 C C . LEU A 1 129 ? 21.010 -0.524 69.325 1.00 43.66 129 LEU A C 1
ATOM 905 O O . LEU A 1 129 ? 20.617 -1.685 69.250 1.00 43.40 129 LEU A O 1
ATOM 910 N N . ILE A 1 130 ? 21.581 -0.021 70.423 1.00 43.55 130 ILE A N 1
ATOM 911 C CA . ILE A 1 130 ? 21.735 -0.800 71.653 1.00 43.58 130 ILE A CA 1
ATOM 912 C C . ILE A 1 130 ? 20.386 -0.975 72.379 1.00 43.77 130 ILE A C 1
ATOM 913 O O . ILE A 1 130 ? 20.096 -2.023 72.957 1.00 43.74 130 ILE A O 1
ATOM 918 N N . MET A 1 131 ? 19.550 0.047 72.323 1.00 43.65 131 MET A N 1
ATOM 919 C CA . MET A 1 131 ? 18.212 -0.046 72.896 1.00 43.76 131 MET A CA 1
ATOM 920 C C . MET A 1 131 ? 17.401 -1.141 72.182 1.00 43.79 131 MET A C 1
ATOM 921 O O . MET A 1 131 ? 16.684 -1.900 72.823 1.00 43.67 131 MET A O 1
ATOM 926 N N . ASP A 1 132 ? 17.534 -1.225 70.860 1.00 44.09 132 ASP A N 1
ATOM 927 C CA . ASP A 1 132 ? 16.892 -2.285 70.080 1.00 44.25 132 ASP A CA 1
ATOM 928 C C . ASP A 1 132 ? 17.422 -3.658 70.479 1.00 44.26 132 ASP A C 1
ATOM 929 O O . ASP A 1 132 ? 16.664 -4.631 70.558 1.00 44.08 132 ASP A O 1
ATOM 934 N N . HIS A 1 133 ? 18.734 -3.727 70.705 1.00 44.21 133 HIS A N 1
ATOM 935 C CA . HIS A 1 133 ? 19.400 -4.960 71.103 1.00 44.32 133 HIS A CA 1
ATOM 936 C C . HIS A 1 133 ? 18.813 -5.507 72.397 1.00 44.34 133 HIS A C 1
ATOM 937 O O . HIS A 1 133 ? 18.676 -6.718 72.550 1.00 44.12 133 HIS A O 1
ATOM 944 N N . TYR A 1 134 ? 18.454 -4.607 73.311 1.00 44.55 134 TYR A N 1
ATOM 945 C CA . TYR A 1 134 ? 17.865 -4.972 74.598 1.00 44.52 134 TYR A CA 1
ATOM 946 C C . TYR A 1 134 ? 16.328 -4.895 74.534 1.00 44.69 134 TYR A C 1
ATOM 947 O O . TYR A 1 134 ? 15.645 -4.870 75.567 1.00 44.92 134 TYR A O 1
ATOM 956 N N . SER A 1 135 ? 15.796 -4.879 73.314 1.00 44.76 135 SER A N 1
ATOM 957 C CA . SER A 1 135 ? 14.369 -4.727 73.061 1.00 44.82 135 SER A CA 1
ATOM 958 C C . SER A 1 135 ? 13.709 -3.877 74.128 1.00 44.70 135 SER A C 1
ATOM 959 O O . SER A 1 135 ? 12.774 -4.314 74.798 1.00 44.36 135 SER A O 1
ATOM 962 N N . GLN A 1 136 ? 14.229 -2.667 74.297 1.00 44.83 136 GLN A N 1
ATOM 963 C CA . GLN A 1 136 ? 13.670 -1.731 75.250 1.00 44.79 136 GLN A CA 1
ATOM 964 C C . GLN A 1 136 ? 12.509 -1.031 74.554 1.00 44.97 136 GLN A C 1
ATOM 965 O O . GLN A 1 136 ? 11.367 -1.025 75.069 1.00 44.99 136 GLN A O 1
ATOM 971 N N . GLY A 1 137 ? 12.770 -0.508 73.354 1.00 44.84 137 GLY A N 1
ATOM 972 C CA . GLY A 1 137 ? 11.732 0.172 72.587 1.00 44.61 137 GLY A CA 1
ATOM 973 C C . GLY A 1 137 ? 11.252 1.395 73.355 1.00 44.58 137 GLY A C 1
ATOM 974 O O . GLY A 1 137 ? 10.074 1.749 73.324 1.00 44.24 137 GLY A O 1
ATOM 975 N N . ALA A 1 138 ? 12.185 1.994 74.106 1.00 44.83 138 ALA A N 1
ATOM 976 C CA . ALA A 1 138 ? 11.966 3.268 74.792 1.00 44.74 138 ALA A CA 1
ATOM 977 C C . ALA A 1 138 ? 12.968 4.256 74.184 1.00 44.66 138 ALA A C 1
ATOM 978 O O . ALA A 1 138 ? 13.390 5.222 74.826 1.00 44.81 138 ALA A O 1
ATOM 980 N N . GLU A 1 139 ? 13.353 3.958 72.938 1.00 44.48 139 GLU A N 1
ATOM 981 C CA . GLU A 1 139 ? 14.165 4.813 72.067 1.00 44.30 139 GLU A CA 1
ATOM 982 C C . GLU A 1 139 ? 13.799 6.304 72.170 1.00 44.15 139 GLU A C 1
ATOM 983 O O . GLU A 1 139 ? 14.665 7.163 72.036 1.00 43.42 139 GLU A O 1
ATOM 989 N N . LYS A 1 140 ? 12.514 6.600 72.387 1.00 44.23 140 LYS A N 1
ATOM 990 C CA . LYS A 1 140 ? 12.043 7.985 72.474 1.00 44.52 140 LYS A CA 1
ATOM 991 C C . LYS A 1 140 ? 12.821 8.840 73.465 1.00 44.76 140 LYS A C 1
ATOM 992 O O . LYS A 1 140 ? 12.790 10.063 73.399 1.00 44.90 140 LYS A O 1
ATOM 998 N N . LYS A 1 141 ? 13.531 8.198 74.381 1.00 45.30 141 LYS A N 1
ATOM 999 C CA . LYS A 1 141 ? 14.471 8.912 75.224 1.00 45.23 141 LYS A CA 1
ATOM 1000 C C . LYS A 1 141 ? 15.838 8.701 74.562 1.00 45.41 141 LYS A C 1
ATOM 1001 O O . LYS A 1 141 ? 16.668 7.887 74.996 1.00 45.24 141 LYS A O 1
ATOM 1007 N N . GLN A 1 142 ? 15.976 9.427 73.441 1.00 45.69 142 GLN A N 1
ATOM 1008 C CA . GLN A 1 142 ? 17.216 9.642 72.706 1.00 45.75 142 GLN A CA 1
ATOM 1009 C C . GLN A 1 142 ? 18.358 9.800 73.683 1.00 45.94 142 GLN A C 1
ATOM 1010 O O . GLN A 1 142 ? 18.125 9.911 74.882 1.00 46.32 142 GLN A O 1
ATOM 1016 N N . THR A 1 143 ? 19.597 9.839 73.187 1.00 46.43 143 THR A N 1
ATOM 1017 C CA . THR A 1 143 ? 20.724 10.162 74.079 1.00 46.13 143 THR A CA 1
ATOM 1018 C C . THR A 1 143 ? 20.729 11.651 74.188 1.00 45.89 143 THR A C 1
ATOM 1019 O O . THR A 1 143 ? 21.737 12.311 73.941 1.00 46.24 143 THR A O 1
ATOM 1023 N N . HIS A 1 144 ? 19.577 12.185 74.520 1.00 45.22 144 HIS A N 1
ATOM 1024 C CA . HIS A 1 144 ? 19.432 13.590 74.573 1.00 44.89 144 HIS A CA 1
ATOM 1025 C C . HIS A 1 144 ? 20.349 14.257 73.526 1.00 44.74 144 HIS A C 1
ATOM 1026 O O . HIS A 1 144 ? 21.595 14.235 73.613 1.00 44.13 144 HIS A O 1
ATOM 1033 N N . ALA A 1 145 ? 19.682 14.772 72.485 1.00 44.69 145 ALA A N 1
ATOM 1034 C CA . ALA A 1 145 ? 20.277 15.689 71.524 1.00 44.50 145 ALA A CA 1
ATOM 1035 C C . ALA A 1 145 ? 20.683 16.899 72.343 1.00 44.33 145 ALA A C 1
ATOM 1036 O O . ALA A 1 145 ? 21.492 17.710 71.904 1.00 44.21 145 ALA A O 1
ATOM 1038 N N . LEU A 1 146 ? 20.107 16.994 73.547 1.00 44.21 146 LEU A N 1
ATOM 1039 C CA . LEU A 1 146 ? 20.462 18.031 74.520 1.00 44.31 146 LEU A CA 1
ATOM 1040 C C . LEU A 1 146 ? 21.728 17.739 75.359 1.00 44.21 146 LEU A C 1
ATOM 1041 O O . LEU A 1 146 ? 22.460 18.676 75.672 1.00 44.06 146 LEU A O 1
ATOM 1046 N N . LEU A 1 147 ? 21.999 16.476 75.712 1.00 44.14 147 LEU A N 1
ATOM 1047 C CA . LEU A 1 147 ? 23.146 16.166 76.580 1.00 44.18 147 LEU A CA 1
ATOM 1048 C C . LEU A 1 147 ? 24.504 16.040 75.889 1.00 44.32 147 LEU A C 1
ATOM 1049 O O . LEU A 1 147 ? 25.521 16.269 76.534 1.00 44.30 147 LEU A O 1
ATOM 1054 N N . ASP A 1 148 ? 24.531 15.669 74.608 1.00 44.37 148 ASP A N 1
ATOM 1055 C CA . ASP A 1 148 ? 25.791 15.519 73.870 1.00 44.54 148 ASP A CA 1
ATOM 1056 C C . ASP A 1 148 ? 26.055 16.799 73.097 1.00 44.51 148 ASP A C 1
ATOM 1057 O O . ASP A 1 148 ? 25.116 17.527 72.763 1.00 44.53 148 ASP A O 1
ATOM 1062 N N . LYS A 1 149 ? 27.328 17.043 72.787 1.00 44.61 149 LYS A N 1
ATOM 1063 C CA . LYS A 1 149 ? 27.765 18.149 71.921 1.00 44.65 149 LYS A CA 1
ATOM 1064 C C . LYS A 1 149 ? 27.916 17.657 70.462 1.00 44.66 149 LYS A C 1
ATOM 1065 O O . LYS A 1 149 ? 28.518 16.596 70.215 1.00 44.13 149 LYS A O 1
ATOM 1071 N N . LEU A 1 150 ? 27.358 18.406 69.509 1.00 44.67 150 LEU A N 1
ATOM 1072 C CA . LEU A 1 150 ? 27.650 18.182 68.088 1.00 45.10 150 LEU A CA 1
ATOM 1073 C C . LEU A 1 150 ? 28.866 19.051 67.850 1.00 45.40 150 LEU A C 1
ATOM 1074 O O . LEU A 1 150 ? 28.867 20.214 68.258 1.00 45.84 150 LEU A O 1
ATOM 1079 N N . LEU A 1 151 ? 29.886 18.496 67.196 1.00 45.67 151 LEU A N 1
ATOM 1080 C CA . LEU A 1 151 ? 31.208 19.132 67.101 1.00 45.84 151 LEU A CA 1
ATOM 1081 C C . LEU A 1 151 ? 31.181 20.391 66.232 1.00 46.21 151 LEU A C 1
ATOM 1082 O O . LEU A 1 151 ? 31.573 20.402 65.058 1.00 46.63 151 LEU A O 1
#

Organism: Mycoplasma genitalium (strain ATCC 33530 / DSM 19775 / NCTC 10195 / G37) (NCBI:txid243273)

Sequence (132 aa):
LTRTQRRIAVVEFIFSLLFFLPKEAEVIQADFLEYDTKERQLNEWQKLIVKAFSENIFSFQKKIEEQQLKNQLEIQTKIDLLTTAVVLCALSEQKAHNTDKPLLISEALLIMDHYSQGAEKKQTHALLDKLL

Nearest PDB structures (foldseek):
  1q8c-assembly1_A  TM=1.008E+00  e=4.070E-18  Mycoplasmoides genitalium
  1sqg-assembly1_A  TM=5.534E-01  e=6.059E+00  Escherichia coli

Solvent-accessible surface area: 7982 Å² total; per-residue (Å²): 99,78,131,32,84,31,10,30,13,0,0,57,5,0,50,53,11,19,111,150,52,124,73,139,29,141,66,0,41,56,40,2,101,159,42,62,46,183,142,77,106,13,52,127,34,1,64,80,0,1,90,10,0,6,97,32,22,148,52,6,61,92,97,6,106,94,22,50,102,147,65,130,134,154,149,151,178,236,33,62,72,18,7,8,0,6,3,0,5,6,11,0,1,13,104,24,52,87,19,46,36,76,88,4,33,60,19,8,51,99,4,4,78,107,46,98,66,65,30,64,190,89,50,2,2,55,123,33,10,97,107,150

B-factor: mean 45.3, std 3.87, range [39.46, 66.33]

Foldseek 3Di:
DDVLLLLLLQLVLLLVCVVPDDDALVVSLVVSVVSDDPVNPHDVLSSLLSSLCRVCVVVLVVVVVVVVVVPPDDDPCPDDSSLSSLLSSLVSNCVRPVDADVVSQVSSLVSCVVVPVPVSVPTSPPPRDDHD

InterPro domains:
  IPR015268 Protein of unknown function DUF1948 [PF09185] (12-151)
  IPR035926 NusB-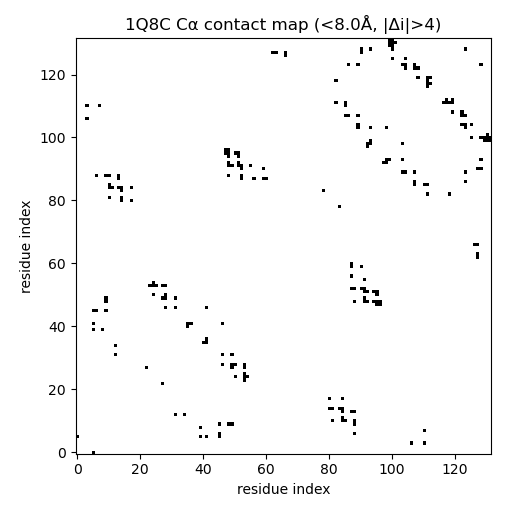like superfamily [G3DSA:1.10.940.10] (1-151)
  IPR035926 NusB-like superfamily [SSF48013] (13-151)

Radius of gyration: 14.49 Å; Cα contacts (8 Å, |Δi|>4): 120; chains: 1; bounding box: 38×40×29 Å

CATH classification: 1.10.940.10

Secondary structure (DSSP, 8-state):
--HHHHHHHHHHHHHHHGGG----HHHHHHHHHHT--TTT---HHHHHHHHHHHHHHHHHHHHHHHHHHH---S------HHHHHHHHHHHHHHHHH---HHHHHHHHHHHHHHTT---TTS-S-TTTSPP-